Protein AF-A0A3S0JRU4-F1 (afdb_monomer)

Solvent-access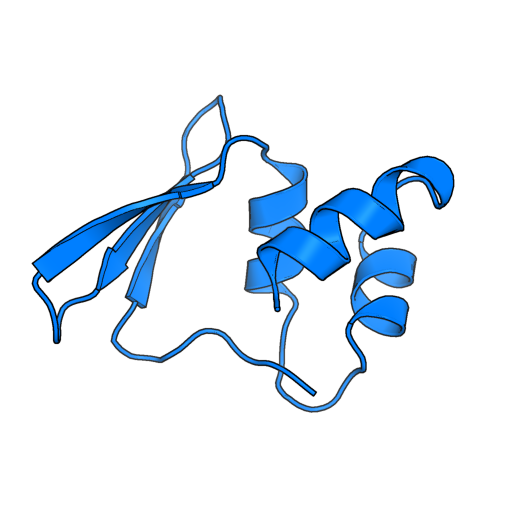ible surface area (backbone atoms only — not comparable to full-atom values): 4168 Å² total; per-residue (Å²): 103,48,56,68,59,89,57,49,49,78,45,83,48,99,56,11,27,43,37,37,30,70,87,77,69,47,79,46,76,39,83,33,53,68,56,43,55,42,51,74,62,35,74,51,74,52,44,71,66,58,40,39,62,76,64,71,54,61,75,91,52,46,68,61,53,51,58,72,78,94

Secondary structure (DSSP, 8-state):
--B--TTEEEEEETTEEEEEETTT--EEEE-SHHHHHHHHT-BSSS-HHHHHHHTT--GGGHHHHHHHH-

Nearest PDB structures (foldseek):
  5v1u-assembly2_B  TM=6.744E-01  e=2.028E-01  Thermobaculum terrenum ATCC BAA-798
  6jx3-assembly1_B  TM=6.150E-01  e=3.231E-01  Thermobifida fusca
  2ysc-assembly1_A  TM=6.780E-01  e=1.595E+00  Homo sapiens
  5why-assembly2_B  TM=7.331E-01  e=2.716E+00  Acetivibrio thermocellus ATCC 27405
  2e45-assembly1_A  TM=5.988E-01  e=2.225E+00  Homo sapiens

Radius of gyration: 11.86 Å; Cα contacts (8 Å, |Δi|>4): 95; chains: 1; bounding box: 25×26×30 Å

Structure (mmCIF, N/CA/C/O backbone):
data_AF-A0A3S0JRU4-F1
#
_entry.id   AF-A0A3S0JRU4-F1
#
loop_
_atom_site.group_PDB
_atom_site.id
_atom_site.type_symbol
_atom_site.label_atom_id
_atom_site.label_alt_id
_atom_site.label_comp_id
_atom_site.label_asym_id
_atom_site.label_entity_id
_atom_site.label_seq_id
_atom_site.pdbx_PDB_ins_code
_atom_site.Cartn_x
_atom_site.Cartn_y
_atom_site.Cartn_z
_atom_site.occupancy
_atom_site.B_iso_or_equiv
_atom_site.auth_seq_id
_atom_site.auth_comp_id
_atom_site.auth_asym_id
_atom_site.auth_atom_id
_atom_site.pdbx_PDB_model_num
ATOM 1 N N . MET A 1 1 ? 9.115 -11.403 -1.475 1.00 82.69 1 MET A N 1
ATOM 2 C CA . MET A 1 1 ? 7.799 -11.594 -2.119 1.00 82.69 1 MET A CA 1
ATOM 3 C C . MET A 1 1 ? 6.781 -10.830 -1.286 1.00 82.69 1 MET A C 1
ATOM 5 O O . MET A 1 1 ? 6.897 -10.870 -0.065 1.00 82.69 1 MET A O 1
ATOM 9 N N . LEU A 1 2 ? 5.894 -10.057 -1.917 1.00 91.38 2 LEU A N 1
ATOM 10 C CA . LEU A 1 2 ? 4.930 -9.167 -1.250 1.00 91.38 2 LEU A CA 1
ATOM 11 C C . LEU A 1 2 ? 3.518 -9.445 -1.780 1.00 91.38 2 LEU A C 1
ATOM 13 O O . LEU A 1 2 ? 3.375 -9.892 -2.913 1.00 91.38 2 LEU A O 1
ATOM 17 N N . VAL A 1 3 ? 2.501 -9.158 -0.967 1.00 93.56 3 VAL A N 1
ATOM 18 C CA . VAL A 1 3 ? 1.075 -9.237 -1.321 1.00 93.56 3 VAL A CA 1
ATOM 19 C C . VAL A 1 3 ? 0.321 -8.109 -0.615 1.00 93.56 3 VAL A C 1
ATOM 21 O O . VAL A 1 3 ? 0.738 -7.664 0.460 1.00 93.56 3 VAL A O 1
ATOM 24 N N . LEU A 1 4 ? -0.780 -7.630 -1.201 1.00 91.81 4 LEU A N 1
ATOM 25 C CA . LEU A 1 4 ? -1.665 -6.683 -0.525 1.00 91.81 4 LEU A CA 1
ATOM 26 C C . LEU A 1 4 ? -2.325 -7.352 0.690 1.00 91.81 4 LEU A C 1
ATOM 28 O O . LEU A 1 4 ? -2.887 -8.441 0.591 1.00 91.81 4 LEU A O 1
ATOM 32 N N . HIS A 1 5 ? -2.270 -6.690 1.845 1.00 93.62 5 HIS A N 1
ATOM 33 C CA . HIS A 1 5 ? -2.889 -7.213 3.059 1.00 93.62 5 HIS A CA 1
ATOM 34 C C . HIS A 1 5 ? -4.425 -7.273 2.909 1.00 93.62 5 HIS A C 1
ATOM 36 O O . HIS A 1 5 ? -5.016 -6.281 2.478 1.00 93.62 5 HIS A O 1
ATOM 42 N N . PRO A 1 6 ? -5.099 -8.370 3.309 1.00 94.56 6 PRO A N 1
ATOM 43 C CA . PRO A 1 6 ? -6.536 -8.564 3.069 1.00 94.56 6 PRO A CA 1
ATOM 44 C C . PRO A 1 6 ? -7.433 -7.520 3.752 1.00 94.56 6 PRO A C 1
ATOM 46 O O . PRO A 1 6 ? -8.508 -7.208 3.249 1.00 94.56 6 PRO A O 1
ATOM 49 N N . SER A 1 7 ? -6.989 -6.925 4.864 1.00 96.75 7 SER A N 1
ATOM 50 C CA . SER A 1 7 ? -7.693 -5.817 5.533 1.00 96.75 7 SER A CA 1
ATOM 51 C C . SER A 1 7 ? -7.442 -4.440 4.897 1.00 96.75 7 SER A C 1
ATOM 53 O O . SER A 1 7 ? -7.700 -3.420 5.541 1.00 96.75 7 SER A O 1
ATOM 55 N N . VAL A 1 8 ? -6.886 -4.363 3.684 1.00 96.88 8 VAL A N 1
ATOM 56 C CA . VAL A 1 8 ? -6.673 -3.101 2.963 1.00 96.88 8 VAL A CA 1
ATOM 57 C C . VAL A 1 8 ? -7.571 -3.043 1.734 1.00 96.88 8 VAL A C 1
ATOM 59 O O . VAL A 1 8 ? -7.462 -3.869 0.836 1.00 96.88 8 VAL A O 1
ATOM 62 N N . SER A 1 9 ? -8.425 -2.021 1.666 1.00 96.75 9 SER A N 1
ATOM 63 C CA . SER A 1 9 ? -9.189 -1.700 0.457 1.00 96.75 9 SER A CA 1
ATOM 64 C C . SER A 1 9 ? -8.473 -0.622 -0.345 1.00 96.75 9 SER A C 1
ATOM 66 O O . SER A 1 9 ? -8.072 0.403 0.214 1.00 96.75 9 SER A O 1
ATOM 68 N N . LEU A 1 10 ? -8.391 -0.812 -1.661 1.00 96.56 10 LEU A N 1
ATOM 69 C CA . LEU A 1 10 ? -7.977 0.221 -2.606 1.00 96.56 10 LEU A CA 1
ATOM 70 C C . LEU A 1 10 ? -9.210 0.817 -3.284 1.00 96.56 10 LEU A C 1
ATOM 72 O O . LEU A 1 10 ? -10.070 0.095 -3.780 1.00 96.56 10 LEU A O 1
ATOM 76 N N . ARG A 1 11 ? -9.295 2.145 -3.307 1.00 97.25 11 ARG A N 1
ATOM 77 C CA . ARG A 1 11 ? -10.272 2.891 -4.099 1.00 97.25 11 ARG A CA 1
ATOM 78 C C . ARG A 1 11 ? -9.527 3.646 -5.203 1.00 97.25 11 ARG A C 1
ATOM 80 O O . ARG A 1 11 ? -8.799 4.586 -4.869 1.00 97.25 11 ARG A O 1
ATOM 87 N N . PRO A 1 12 ? -9.688 3.255 -6.479 1.00 95.69 12 PRO A N 1
ATOM 88 C CA . PRO A 1 12 ? -9.059 3.938 -7.604 1.00 95.69 12 PRO A CA 1
ATOM 89 C C . PRO A 1 12 ? -9.518 5.392 -7.733 1.00 95.69 12 PRO A C 1
ATOM 91 O O . PRO A 1 12 ? -10.692 5.709 -7.554 1.00 95.69 12 PRO A O 1
ATOM 94 N N . GLU A 1 13 ? -8.584 6.266 -8.086 1.00 96.12 13 GLU A N 1
ATOM 95 C CA . GLU A 1 13 ? -8.783 7.695 -8.318 1.00 96.12 13 GLU A CA 1
ATOM 96 C C . GLU A 1 13 ? -7.914 8.146 -9.505 1.00 96.12 13 GLU A C 1
ATOM 98 O O . GLU A 1 13 ? -6.933 7.494 -9.865 1.00 96.12 13 GLU A O 1
ATOM 103 N N . ARG A 1 14 ? -8.214 9.302 -10.118 1.00 93.31 14 ARG A N 1
ATOM 104 C CA . ARG A 1 14 ? -7.458 9.787 -11.300 1.00 93.31 14 ARG A CA 1
ATOM 105 C C . ARG A 1 14 ? -5.953 9.940 -11.049 1.00 93.31 14 ARG A C 1
ATOM 107 O O . ARG A 1 14 ? -5.160 9.814 -11.975 1.00 93.31 14 ARG A O 1
ATOM 114 N N . PHE A 1 15 ? -5.567 10.223 -9.807 1.00 91.31 15 PHE A N 1
ATOM 115 C CA . PHE A 1 15 ? -4.172 10.382 -9.396 1.00 91.31 15 PHE A CA 1
ATOM 116 C C . PHE A 1 15 ? -3.523 9.079 -8.896 1.00 91.31 15 PHE A C 1
ATOM 118 O O . PHE A 1 15 ? -2.343 9.092 -8.562 1.00 91.31 15 PHE A O 1
ATOM 125 N N . GLY A 1 16 ? -4.260 7.969 -8.803 1.00 96.06 16 GLY A N 1
ATOM 126 C CA . GLY A 1 16 ? -3.786 6.715 -8.218 1.00 96.06 16 GLY A CA 1
ATOM 127 C C . GLY A 1 16 ? -4.8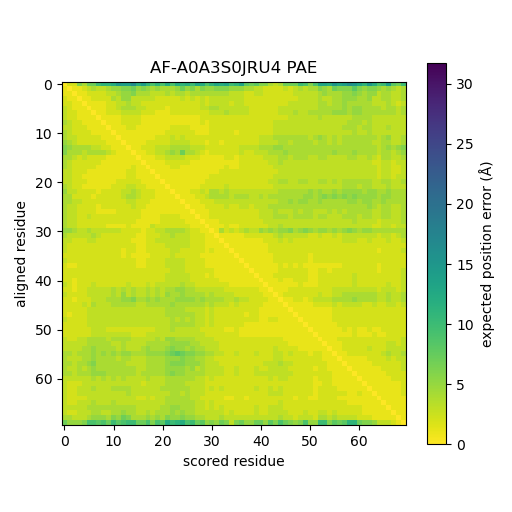68 6.043 -7.381 1.00 96.06 16 GLY A C 1
ATOM 128 O O . GLY A 1 16 ? -5.867 5.602 -7.937 1.00 96.06 16 GLY A O 1
ATOM 129 N N . ALA A 1 17 ? -4.680 5.920 -6.066 1.00 97.81 17 ALA A N 1
ATOM 130 C CA . ALA A 1 17 ? -5.692 5.317 -5.196 1.00 97.81 17 ALA A CA 1
ATOM 131 C C . ALA A 1 17 ? -5.639 5.820 -3.752 1.00 97.81 17 ALA A C 1
ATOM 133 O O . ALA A 1 17 ? -4.594 6.235 -3.239 1.00 97.81 17 ALA A O 1
ATOM 134 N N . LEU A 1 18 ? -6.780 5.707 -3.082 1.00 97.62 18 LEU A N 1
ATOM 135 C CA . LEU A 1 18 ? -6.894 5.755 -1.630 1.00 97.62 18 LEU A CA 1
ATOM 136 C C . LEU A 1 18 ? -6.786 4.330 -1.079 1.00 97.62 18 LEU A C 1
ATOM 138 O O . LEU A 1 18 ? -7.553 3.460 -1.484 1.00 97.62 18 LEU A O 1
ATOM 142 N N . ALA A 1 19 ? -5.862 4.100 -0.150 1.00 96.56 19 ALA A N 1
ATOM 143 C CA . ALA A 1 19 ? -5.715 2.836 0.561 1.00 96.56 19 ALA A CA 1
ATOM 144 C C . ALA A 1 19 ? -6.219 2.985 1.995 1.00 96.56 19 ALA A C 1
ATOM 146 O O . ALA A 1 19 ? -5.695 3.804 2.757 1.00 96.56 19 ALA A O 1
ATOM 147 N N . TYR A 1 20 ? -7.217 2.189 2.366 1.00 98.00 20 TYR A N 1
ATOM 148 C CA . TYR A 1 20 ? -7.786 2.187 3.709 1.00 98.00 20 TYR A CA 1
ATOM 149 C C . TYR A 1 20 ? -7.509 0.860 4.410 1.00 98.00 20 TYR A C 1
ATOM 151 O O . TYR A 1 20 ? -7.901 -0.189 3.906 1.00 98.00 20 TYR A O 1
ATOM 159 N N . SER A 1 21 ? -6.849 0.911 5.569 1.00 97.19 21 SER A N 1
ATOM 160 C CA . SER A 1 21 ? -6.646 -0.249 6.447 1.00 97.19 21 SER A CA 1
ATOM 161 C C . SER A 1 21 ? -7.790 -0.342 7.453 1.00 97.19 21 SER A C 1
ATOM 163 O O . SER A 1 21 ? -7.967 0.569 8.263 1.00 97.19 21 SER A O 1
ATOM 165 N N . PHE A 1 22 ? -8.530 -1.450 7.446 1.00 97.06 22 PHE A N 1
ATOM 166 C CA . PHE A 1 22 ? -9.610 -1.693 8.408 1.00 97.06 22 PHE A CA 1
ATOM 167 C C . PHE A 1 22 ? -9.093 -1.975 9.824 1.00 97.06 22 PHE A C 1
ATOM 169 O O . PHE A 1 22 ? -9.759 -1.606 10.790 1.00 97.06 22 PHE A O 1
ATOM 176 N N . ASP A 1 23 ? -7.889 -2.537 9.957 1.00 97.12 23 ASP A N 1
ATOM 177 C CA . 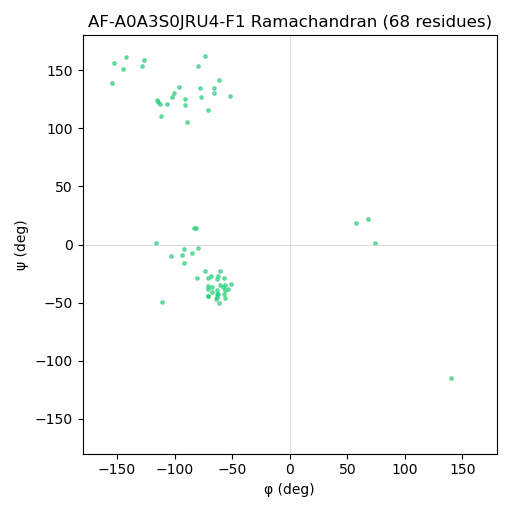ASP A 1 23 ? -7.304 -2.861 11.265 1.00 97.12 23 ASP A CA 1
ATOM 178 C C . ASP A 1 23 ? -6.884 -1.595 12.025 1.00 97.12 23 ASP A C 1
ATOM 180 O O . ASP A 1 23 ? -7.142 -1.444 13.217 1.00 97.12 23 ASP A O 1
ATOM 184 N N . THR A 1 24 ? -6.242 -0.656 11.321 1.00 97.31 24 THR A N 1
ATOM 185 C CA . THR A 1 24 ? -5.662 0.559 11.927 1.00 97.31 24 THR A CA 1
ATOM 186 C C . THR A 1 24 ? -6.494 1.816 11.696 1.00 97.31 24 THR A C 1
ATOM 188 O O . THR A 1 24 ? -6.196 2.865 12.265 1.00 97.31 24 THR A O 1
ATOM 191 N N . ARG A 1 25 ? -7.518 1.741 10.836 1.00 97.56 25 ARG A N 1
ATOM 192 C CA . ARG A 1 25 ? -8.313 2.880 10.340 1.00 97.56 25 ARG A CA 1
ATOM 193 C C . ARG A 1 25 ? -7.479 3.961 9.644 1.00 97.56 25 ARG A C 1
ATOM 195 O O . ARG A 1 25 ? -7.933 5.095 9.490 1.00 97.56 25 ARG A O 1
ATOM 202 N N . LYS A 1 26 ? -6.260 3.626 9.214 1.00 97.62 26 LYS A N 1
ATOM 203 C CA . LYS A 1 26 ? -5.369 4.545 8.508 1.00 97.62 26 LYS A CA 1
ATOM 204 C C . LYS A 1 26 ? -5.794 4.687 7.049 1.00 97.62 26 LYS A C 1
ATOM 206 O O . LYS A 1 26 ? -5.999 3.691 6.356 1.00 97.62 26 LYS A O 1
ATOM 211 N N . LEU A 1 27 ? -5.827 5.932 6.580 1.00 97.31 27 LEU A N 1
ATOM 212 C CA . LEU A 1 27 ? -5.966 6.288 5.172 1.00 97.31 27 LEU A CA 1
ATOM 213 C C . LEU A 1 27 ? -4.600 6.706 4.609 1.00 97.31 27 LEU A C 1
ATOM 215 O O . LEU A 1 27 ? -3.937 7.579 5.167 1.00 97.31 27 LEU A O 1
ATOM 219 N N . SER A 1 28 ? -4.182 6.081 3.511 1.00 94.25 28 SER A N 1
ATOM 220 C CA . SER A 1 28 ? -2.939 6.384 2.790 1.00 94.25 28 SER A CA 1
ATOM 221 C C . SER A 1 28 ? -3.226 6.656 1.313 1.00 94.25 28 SER A C 1
ATOM 223 O O . SER A 1 28 ? -4.249 6.233 0.782 1.00 94.25 28 SER A O 1
ATOM 225 N N . PHE A 1 29 ? -2.311 7.351 0.637 1.00 94.56 29 PHE A N 1
ATOM 226 C CA . PHE A 1 29 ? -2.457 7.718 -0.772 1.00 94.56 29 PHE A CA 1
ATOM 227 C C . PHE A 1 29 ? -1.385 7.036 -1.618 1.00 94.56 29 PHE A C 1
ATOM 22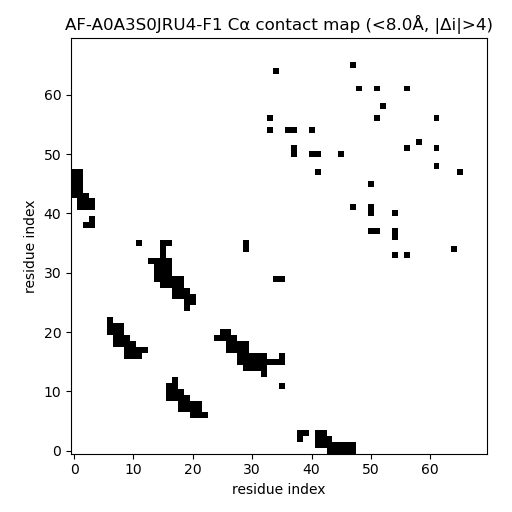9 O O . PHE A 1 29 ? -0.191 7.247 -1.392 1.00 94.56 29 PHE A O 1
ATOM 236 N N . LEU A 1 30 ? -1.812 6.294 -2.636 1.00 94.62 30 LEU A N 1
ATOM 237 C CA . LEU A 1 30 ? -0.956 5.843 -3.727 1.00 94.62 30 LEU A CA 1
ATOM 238 C C . LEU A 1 30 ? -1.004 6.941 -4.789 1.00 94.62 30 LEU A C 1
ATOM 240 O O . LEU A 1 30 ? -2.018 7.125 -5.455 1.00 94.62 30 LEU A O 1
ATOM 244 N N . LYS A 1 31 ? 0.076 7.717 -4.902 1.00 91.81 31 LYS A N 1
ATOM 245 C CA . LYS A 1 31 ? 0.106 8.984 -5.660 1.00 91.81 31 LYS A CA 1
ATOM 246 C C . LYS A 1 31 ? 0.339 8.824 -7.170 1.00 91.81 31 LYS A C 1
ATOM 248 O O . LYS A 1 31 ? 0.708 9.794 -7.826 1.00 91.81 31 LYS A O 1
ATOM 253 N N . HIS A 1 32 ? 0.205 7.611 -7.706 1.00 93.31 32 HIS A N 1
ATOM 254 C CA . HIS A 1 32 ? 0.346 7.368 -9.138 1.00 93.31 32 HIS A CA 1
ATOM 255 C C . HIS A 1 32 ? -0.433 6.114 -9.574 1.00 93.31 32 HIS A C 1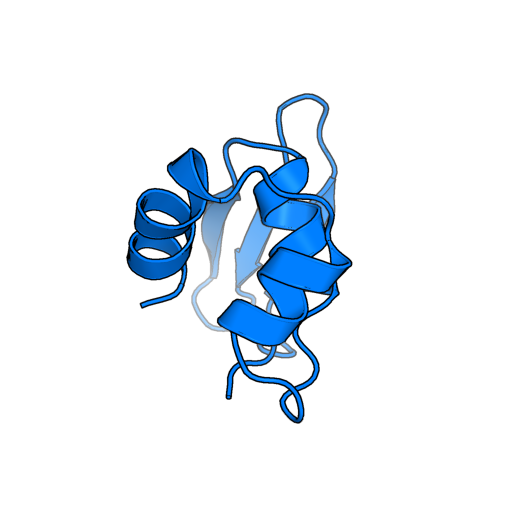
ATOM 257 O O . HIS A 1 32 ? -0.334 5.102 -8.876 1.00 93.31 32 HIS A O 1
ATOM 263 N N . PRO A 1 33 ? -1.127 6.109 -10.732 1.00 93.06 33 PRO A N 1
ATOM 264 C CA . PRO A 1 33 ? -1.839 4.928 -11.240 1.00 93.06 33 PRO A CA 1
ATOM 265 C C . PRO A 1 33 ? -0.947 3.695 -11.412 1.00 93.06 33 PRO A C 1
ATOM 267 O O . PRO A 1 33 ? -1.342 2.591 -11.064 1.00 93.06 33 PRO A O 1
ATOM 270 N N . ASP A 1 34 ? 0.288 3.877 -11.881 1.00 93.81 34 ASP A N 1
ATOM 271 C CA . ASP A 1 34 ? 1.243 2.762 -11.982 1.00 93.81 34 ASP A CA 1
ATOM 272 C C . ASP A 1 34 ? 1.554 2.103 -10.635 1.00 93.81 34 ASP A C 1
ATOM 274 O O . ASP A 1 34 ? 1.745 0.895 -10.592 1.00 93.81 34 ASP A O 1
ATOM 278 N N . LEU A 1 35 ? 1.589 2.864 -9.534 1.00 93.56 35 LEU A N 1
ATOM 279 C CA . LEU A 1 35 ? 1.806 2.280 -8.208 1.00 93.56 35 LEU A CA 1
ATOM 280 C C . LEU A 1 35 ? 0.620 1.409 -7.795 1.00 93.56 35 LEU A C 1
ATOM 282 O O . LEU A 1 35 ? 0.824 0.360 -7.197 1.00 93.56 35 LEU A O 1
ATOM 286 N N . VAL A 1 36 ? -0.600 1.817 -8.150 1.00 94.81 36 VAL A N 1
ATOM 287 C CA . VAL A 1 36 ? -1.807 1.008 -7.936 1.00 94.81 36 VAL A CA 1
ATOM 288 C C . VAL A 1 36 ? -1.702 -0.297 -8.713 1.00 94.81 36 VAL A C 1
ATOM 290 O O . VAL A 1 36 ? -1.808 -1.360 -8.116 1.00 94.81 36 VAL A O 1
ATOM 293 N N . ARG A 1 37 ? -1.378 -0.209 -10.008 1.00 94.25 37 ARG A N 1
ATOM 294 C CA . ARG A 1 37 ? -1.251 -1.370 -10.895 1.00 94.25 37 ARG A CA 1
ATOM 295 C C . ARG A 1 37 ? -0.217 -2.377 -10.377 1.00 94.25 37 ARG A C 1
ATOM 297 O O . ARG A 1 37 ? -0.483 -3.570 -10.360 1.00 94.25 37 ARG A O 1
ATOM 304 N N . VAL A 1 38 ? 0.931 -1.884 -9.901 1.00 95.38 38 VAL A N 1
ATOM 305 C CA . VAL A 1 38 ? 1.975 -2.722 -9.289 1.00 95.38 38 VAL A CA 1
ATOM 306 C C . VAL A 1 38 ? 1.477 -3.377 -8.002 1.00 95.38 38 VAL A C 1
ATOM 308 O O . VAL A 1 38 ? 1.666 -4.573 -7.837 1.00 95.38 38 VAL A O 1
ATOM 311 N N . VAL A 1 39 ? 0.832 -2.628 -7.100 1.00 94.69 39 VAL A N 1
ATOM 312 C CA . VAL A 1 39 ? 0.316 -3.174 -5.830 1.00 94.69 39 VAL A CA 1
ATOM 313 C C . VAL A 1 39 ? -0.769 -4.229 -6.060 1.00 94.69 39 VAL A C 1
ATOM 315 O O . VAL A 1 39 ? -0.779 -5.236 -5.360 1.00 94.69 39 VAL A O 1
ATOM 318 N N . GLU A 1 40 ? -1.655 -4.026 -7.035 1.00 93.88 40 GLU A N 1
ATOM 319 C CA . GLU A 1 40 ? -2.700 -4.993 -7.404 1.00 93.88 40 GLU A CA 1
ATOM 320 C C . GLU A 1 40 ? -2.130 -6.271 -8.036 1.00 93.88 40 GLU A C 1
ATOM 322 O O . GLU A 1 40 ? -2.735 -7.332 -7.913 1.00 93.88 40 GLU A O 1
ATOM 32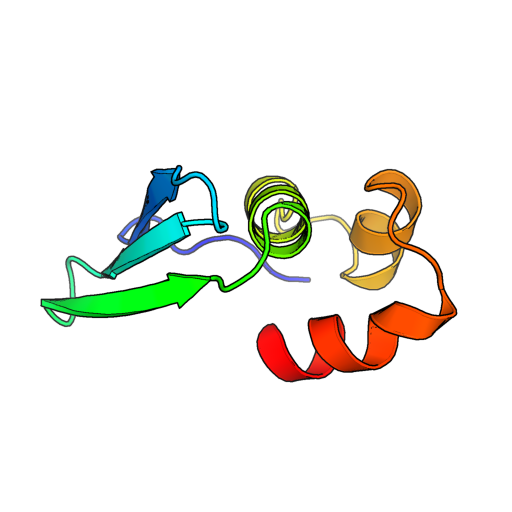7 N N . ALA A 1 41 ? -0.964 -6.185 -8.683 1.00 94.94 41 ALA A N 1
ATOM 328 C CA . ALA A 1 41 ? -0.280 -7.323 -9.294 1.00 94.94 41 ALA A CA 1
ATOM 329 C C . ALA A 1 41 ? 0.614 -8.114 -8.316 1.00 94.94 41 ALA A C 1
ATOM 331 O O . ALA A 1 41 ? 1.143 -9.161 -8.684 1.00 94.94 41 ALA A O 1
ATOM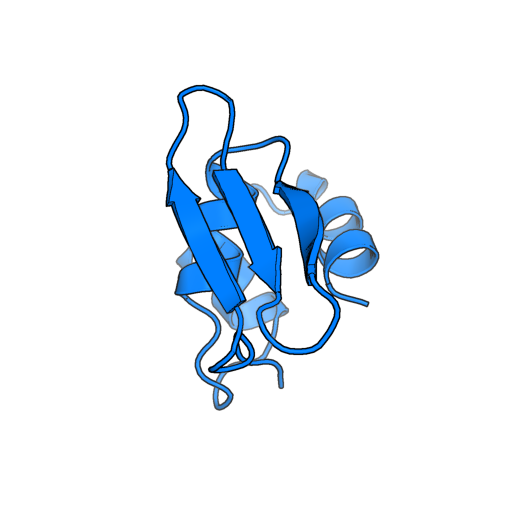 332 N N . LEU A 1 42 ? 0.802 -7.637 -7.078 1.00 94.88 42 LEU A N 1
ATOM 333 C CA . LEU A 1 42 ? 1.542 -8.366 -6.046 1.00 94.88 42 LEU A CA 1
ATOM 334 C C . LEU A 1 42 ? 0.737 -9.579 -5.559 1.00 94.88 42 LEU A C 1
ATOM 336 O O . LEU A 1 42 ? -0.301 -9.428 -4.917 1.00 94.88 42 LEU A O 1
ATOM 340 N N . ASP A 1 43 ? 1.259 -10.779 -5.803 1.00 94.31 43 ASP A N 1
ATOM 341 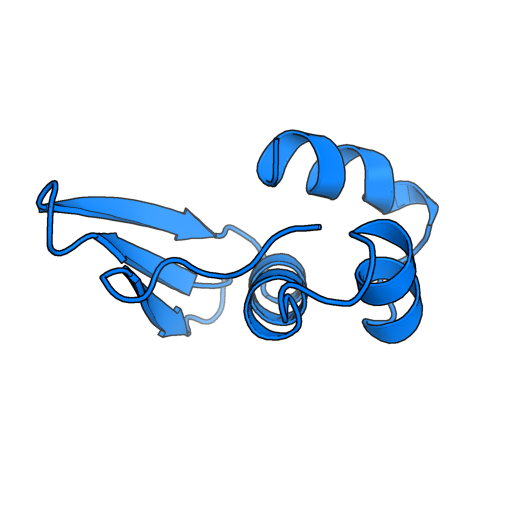C CA . ASP A 1 43 ? 0.560 -12.052 -5.579 1.00 94.31 43 ASP A CA 1
ATOM 342 C C . ASP A 1 43 ? 1.210 -12.956 -4.514 1.00 94.31 43 ASP A C 1
ATOM 344 O O . ASP A 1 43 ? 0.733 -14.058 -4.249 1.00 94.31 43 ASP A O 1
ATOM 348 N N . GLY A 1 44 ? 2.304 -12.510 -3.891 1.00 94.06 44 GLY A N 1
ATOM 349 C CA . GLY A 1 44 ? 3.066 -13.304 -2.925 1.00 94.06 44 GLY A CA 1
ATOM 350 C C . GLY A 1 44 ? 3.927 -14.418 -3.537 1.00 94.06 44 GLY A C 1
ATOM 351 O O . GLY A 1 44 ? 4.608 -15.112 -2.782 1.00 94.06 44 GLY A O 1
ATOM 352 N N . VAL A 1 45 ? 3.950 -14.562 -4.865 1.00 95.50 45 VAL A N 1
ATOM 353 C CA . VAL A 1 45 ? 4.731 -15.571 -5.598 1.00 95.50 45 VAL A CA 1
ATOM 354 C C . VAL A 1 45 ? 5.862 -14.910 -6.379 1.00 95.50 45 VAL A C 1
ATOM 356 O O . VAL A 1 45 ? 7.014 -15.323 -6.259 1.00 95.50 45 VAL A O 1
ATOM 359 N N . HIS A 1 46 ? 5.563 -13.858 -7.139 1.00 95.25 46 HIS A N 1
ATOM 360 C CA . HIS A 1 46 ? 6.555 -13.141 -7.934 1.00 95.25 46 HIS A CA 1
ATOM 361 C C . HIS A 1 46 ? 7.374 -12.164 -7.077 1.00 95.25 46 HIS A C 1
ATOM 363 O O . HIS A 1 46 ? 6.939 -11.671 -6.023 1.00 95.25 46 HIS A O 1
ATOM 369 N N . THR A 1 47 ? 8.606 -11.876 -7.507 1.00 94.56 47 THR A N 1
ATOM 370 C CA . THR A 1 47 ? 9.396 -10.816 -6.871 1.00 94.56 47 THR A CA 1
ATOM 371 C C . THR A 1 47 ? 8.863 -9.439 -7.272 1.00 94.56 47 THR A C 1
ATOM 373 O O . THR A 1 47 ? 8.158 -9.288 -8.267 1.00 94.56 47 THR A O 1
ATOM 376 N N . VAL A 1 48 ? 9.217 -8.401 -6.507 1.00 93.56 48 VAL A N 1
ATOM 377 C CA . VAL A 1 48 ? 8.835 -7.018 -6.848 1.00 93.56 48 VAL A CA 1
ATOM 378 C C . VAL A 1 48 ? 9.362 -6.627 -8.232 1.00 93.56 48 VAL A C 1
ATOM 380 O O . VAL A 1 48 ? 8.669 -5.938 -8.971 1.00 93.56 48 VAL A O 1
ATOM 383 N N . ASP A 1 49 ? 10.555 -7.090 -8.603 1.00 93.44 49 ASP A N 1
ATOM 384 C CA . ASP A 1 49 ? 11.164 -6.778 -9.897 1.00 93.44 49 ASP A CA 1
ATOM 385 C C . ASP A 1 49 ? 10.445 -7.479 -11.060 1.00 93.44 49 ASP A C 1
ATOM 387 O O . ASP A 1 49 ? 10.219 -6.852 -12.095 1.00 93.44 49 ASP A O 1
ATOM 391 N N . ASP A 1 50 ? 10.003 -8.727 -10.872 1.00 95.06 50 ASP A N 1
ATOM 392 C CA . ASP A 1 50 ? 9.190 -9.445 -11.867 1.00 95.06 50 ASP A CA 1
ATOM 393 C C . ASP A 1 50 ? 7.853 -8.726 -12.114 1.00 95.06 50 ASP A C 1
ATOM 395 O O . ASP A 1 50 ? 7.413 -8.546 -13.257 1.00 95.06 50 ASP A O 1
ATOM 399 N N . VAL A 1 51 ? 7.216 -8.254 -11.037 1.00 96.44 51 VAL A N 1
ATOM 400 C CA . VAL A 1 51 ? 5.961 -7.494 -11.114 1.00 96.44 51 VAL A CA 1
ATOM 401 C C . VAL A 1 51 ? 6.182 -6.135 -11.782 1.00 96.44 51 VAL A C 1
ATOM 403 O O . VAL A 1 51 ? 5.378 -5.723 -12.618 1.00 96.44 51 VAL A O 1
ATOM 406 N N . LEU A 1 52 ? 7.281 -5.437 -11.484 1.00 95.56 52 LEU A N 1
ATOM 407 C CA . LEU A 1 52 ? 7.615 -4.166 -12.138 1.00 95.56 52 LEU A CA 1
ATOM 408 C C . LEU A 1 52 ? 7.862 -4.338 -13.643 1.00 95.56 52 LEU A C 1
ATOM 410 O O . LEU A 1 52 ? 7.360 -3.533 -14.434 1.00 95.56 52 LEU A O 1
ATOM 414 N N . GLY A 1 53 ? 8.576 -5.398 -14.033 1.00 94.75 53 GLY A N 1
ATOM 415 C CA . GLY A 1 53 ? 8.830 -5.740 -15.433 1.00 94.75 53 GLY A CA 1
ATOM 416 C C . GLY A 1 53 ? 7.552 -6.061 -16.206 1.00 94.75 53 GLY A C 1
ATOM 417 O O . GLY A 1 53 ? 7.346 -5.537 -17.300 1.00 94.75 53 GLY A O 1
ATOM 418 N N . SER A 1 54 ? 6.656 -6.858 -15.621 1.00 94.56 54 SER A N 1
ATOM 419 C CA . SER A 1 54 ? 5.368 -7.205 -16.244 1.00 94.56 54 SER A CA 1
ATOM 420 C C . SER A 1 54 ? 4.346 -6.059 -16.235 1.00 94.56 54 SER A C 1
ATOM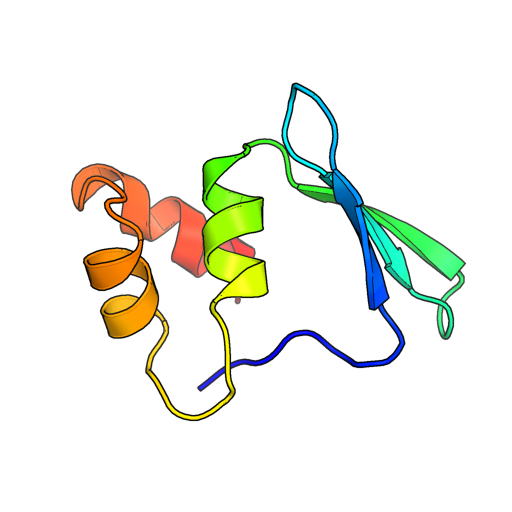 422 O O . SER A 1 54 ? 3.473 -6.012 -17.099 1.00 94.56 54 SER A O 1
ATOM 424 N N . SER A 1 55 ? 4.478 -5.089 -15.323 1.00 93.25 55 SER A N 1
ATOM 425 C CA . SER A 1 55 ? 3.587 -3.920 -15.220 1.00 93.25 55 SER A CA 1
ATOM 426 C C . SER A 1 55 ? 3.888 -2.801 -16.229 1.00 93.25 55 SER A C 1
ATOM 428 O O . SER A 1 55 ? 3.185 -1.785 -16.235 1.00 93.25 55 SER A O 1
ATOM 430 N N . GLY A 1 56 ? 4.936 -2.943 -17.052 1.00 91.19 56 GLY A N 1
ATOM 431 C CA . GLY A 1 56 ? 5.336 -1.938 -18.046 1.00 91.19 56 GLY A CA 1
ATOM 432 C C . GLY A 1 56 ? 5.874 -0.640 -17.433 1.00 91.19 56 GLY A C 1
ATOM 433 O O . GLY A 1 56 ? 5.833 0.414 -18.069 1.00 91.19 56 GLY A O 1
ATOM 434 N N . VAL A 1 57 ? 6.345 -0.684 -16.183 1.00 92.81 57 VAL A N 1
ATOM 435 C CA . VAL A 1 57 ? 6.962 0.473 -15.528 1.00 92.81 57 VAL A CA 1
ATOM 436 C C . VAL A 1 57 ? 8.376 0.642 -16.071 1.00 92.81 57 VAL A C 1
ATOM 438 O O . VAL A 1 57 ? 9.179 -0.284 -16.006 1.00 92.81 57 VAL A O 1
ATOM 441 N N . GLU A 1 58 ? 8.703 1.842 -16.549 1.00 93.50 58 GLU A N 1
ATOM 442 C CA . GLU A 1 58 ? 10.053 2.176 -17.014 1.00 93.50 58 GLU A CA 1
ATOM 443 C C . GLU A 1 58 ? 11.122 1.831 -15.949 1.00 93.50 58 GLU A C 1
ATOM 445 O O . GLU A 1 58 ? 11.001 2.310 -14.811 1.00 93.50 58 GLU A O 1
ATOM 450 N N . PRO A 1 59 ? 12.187 1.071 -16.286 1.00 94.75 59 PRO A N 1
ATOM 451 C CA . PRO A 1 59 ? 13.242 0.670 -15.348 1.00 94.75 59 PRO A CA 1
ATOM 452 C C . PRO A 1 59 ? 13.854 1.815 -14.534 1.00 94.75 59 PRO A C 1
ATOM 454 O O . PRO A 1 59 ? 14.155 1.652 -13.351 1.00 94.75 59 PRO A O 1
ATOM 457 N N . SER A 1 60 ? 13.968 3.010 -15.123 1.00 95.50 60 SER A N 1
ATOM 458 C CA . SER A 1 60 ? 14.477 4.207 -14.432 1.00 95.50 60 SER A CA 1
ATOM 459 C C . SER A 1 60 ? 13.640 4.625 -13.213 1.00 95.50 60 SER A C 1
ATOM 461 O O . SER A 1 60 ? 14.154 5.281 -12.305 1.00 95.50 60 SER A O 1
ATOM 463 N N . ARG A 1 61 ? 12.363 4.227 -13.149 1.00 93.81 61 ARG A N 1
ATOM 464 C CA . ARG A 1 61 ? 11.438 4.556 -12.053 1.00 93.81 61 ARG A CA 1
ATOM 465 C C . ARG A 1 61 ? 11.412 3.505 -10.947 1.00 93.81 61 ARG A C 1
ATOM 467 O O . ARG A 1 61 ? 10.942 3.810 -9.851 1.00 93.81 61 ARG A O 1
ATOM 474 N N . TRP A 1 62 ? 11.927 2.298 -11.186 1.00 95.12 62 TRP A N 1
ATOM 475 C CA . TRP A 1 62 ? 11.864 1.176 -10.239 1.00 95.12 62 TRP A CA 1
ATOM 476 C C . TRP A 1 62 ? 12.401 1.501 -8.835 1.00 95.12 62 TRP A C 1
ATOM 478 O O . TRP A 1 62 ? 11.761 1.089 -7.863 1.00 95.12 62 TRP A O 1
ATOM 488 N N . PRO A 1 63 ? 13.486 2.289 -8.660 1.00 95.50 63 PRO A N 1
ATOM 489 C CA . PRO A 1 63 ? 13.961 2.656 -7.326 1.00 95.50 63 PRO A CA 1
ATOM 490 C C . PRO A 1 63 ? 12.904 3.353 -6.453 1.00 95.50 63 PRO A C 1
ATOM 492 O O . PRO A 1 63 ? 12.863 3.129 -5.242 1.00 95.50 63 PRO A O 1
ATOM 495 N N . SER A 1 64 ? 12.021 4.168 -7.044 1.00 92.94 64 SER A N 1
ATOM 496 C CA . SER A 1 64 ? 10.940 4.840 -6.311 1.00 92.94 64 SER A CA 1
ATOM 497 C C . SER A 1 64 ? 9.850 3.869 -5.856 1.00 92.94 64 SER A C 1
ATOM 499 O O . SER A 1 64 ? 9.315 4.037 -4.763 1.00 92.94 64 SER A O 1
ATOM 501 N N . PHE A 1 65 ? 9.545 2.846 -6.658 1.00 93.50 65 PHE A N 1
ATOM 502 C CA . PHE A 1 65 ? 8.571 1.810 -6.301 1.00 93.50 65 PHE A CA 1
ATOM 503 C C . PHE A 1 65 ? 9.114 0.909 -5.197 1.00 93.50 65 PHE A C 1
ATOM 505 O O . PHE A 1 65 ? 8.415 0.670 -4.218 1.00 93.50 65 PHE A O 1
ATOM 512 N N . ARG A 1 66 ? 10.382 0.488 -5.297 1.00 92.69 66 ARG A N 1
ATOM 513 C CA . ARG A 1 66 ? 11.034 -0.311 -4.250 1.00 92.69 66 ARG A CA 1
ATOM 514 C C . ARG A 1 66 ? 10.997 0.399 -2.896 1.00 92.69 66 ARG A C 1
ATOM 516 O O . ARG A 1 66 ? 10.576 -0.212 -1.928 1.00 92.69 66 ARG A O 1
ATOM 523 N N . ARG A 1 67 ? 11.323 1.700 -2.856 1.00 91.19 67 ARG A N 1
ATOM 524 C CA . ARG A 1 67 ? 11.234 2.525 -1.633 1.00 91.19 67 ARG A CA 1
ATOM 525 C C . ARG A 1 67 ? 9.805 2.670 -1.093 1.00 91.19 67 ARG A C 1
ATOM 527 O O . ARG A 1 67 ? 9.618 2.911 0.090 1.00 91.19 67 ARG A O 1
ATOM 534 N N . ALA A 1 68 ? 8.794 2.623 -1.958 1.00 88.69 68 ALA A N 1
ATOM 535 C CA . ALA A 1 68 ? 7.399 2.739 -1.534 1.00 88.69 68 ALA A CA 1
ATOM 536 C C . ALA A 1 68 ? 6.833 1.414 -0.992 1.00 88.69 68 ALA A C 1
ATOM 538 O O . ALA A 1 68 ? 5.919 1.443 -0.170 1.00 88.69 68 ALA A O 1
ATOM 539 N N . LEU A 1 69 ? 7.348 0.278 -1.472 1.00 87.88 69 LEU A N 1
ATOM 540 C CA . LEU A 1 69 ? 6.907 -1.074 -1.112 1.00 87.88 69 LEU A CA 1
ATOM 541 C C . LEU A 1 69 ? 7.722 -1.699 0.038 1.00 87.88 69 LEU A C 1
ATOM 543 O O . LEU A 1 69 ? 7.335 -2.755 0.538 1.00 87.88 69 LEU A O 1
ATOM 547 N N . GLY A 1 70 ? 8.821 -1.056 0.447 1.00 72.94 70 GLY A N 1
ATOM 548 C CA . GLY A 1 70 ? 9.685 -1.432 1.568 1.00 72.94 70 GLY A CA 1
ATOM 549 C C . GLY A 1 70 ? 10.422 -0.228 2.134 1.00 72.94 70 GLY A C 1
ATOM 550 O O . GLY A 1 70 ? 11.224 0.370 1.380 1.00 72.94 70 GLY A O 1
#

Foldseek 3Di:
DDADDPQWDWDQDPQDTWIAGPVVRDIDDPRHNLLNQLRHQDDVPDDSVVSCVVSPPDPVCSVVSVVVRD

Mean predicted aligned error: 2.67 Å

pLDDT: mean 94.14, std 3.56, range [72.94, 98.0]

Sequence (70 aa):
MLVLHPSVSLRPERFGALAYSFDTRKLSFLKHPDLVRVVEALDGVHTVDDVLGSSGVEPSRWPSFRRALG